Protein AF-A0A0F9QVZ5-F1 (afdb_monomer_lite)

Organism: NCBI:txid412755

Secondary structure (DSSP, 8-state):
--------PPPPPHHHHHHHHHHHHHHHHHHTT----TT-SPPPPEEPHHHHHHHHHT---TTTS-EEEEEE-TT---STT--BGGG---BPPSBTTB-TT-EEE-EEEEESSSEEEEEPPEEEE--SS-EEESEEEEEETTSBEEEEEESSSS-PPEEE-TTSEEEEPPPTT-SEEE-

pLDDT: mean 88.96, std 13.11, range [40.31, 98.69]

Sequence (179 aa):
MKRNDVVIQRPFNESVQLELMAARLDSMLREQGLKPMGGGAAGAWVFTNGGRTSLLDGLFDIDTDTWKMALFLSTSNIGAASTTYAGLTNEHANANGYLTGGNATVLSLSGTTTVTVDGTDEVWTASGGDIVARFAVIYEVAGNVLCYCLLDDTPADVTATNGNTLTVAINVSGVFTLA

Radius of gyration: 20.99 Å; chains: 1; bounding box: 74×42×45 Å

Foldseek 3Di:
DPDPDDDDDDDDDPVVVVVVVLVVVQVVCVVVVHHPPPWFQFAQWAFAPQLVVCVVVVVDPQQPFWKAKFFFAPPWPDDNPFWAPVPIDGTFDCDQQAHPRGGTKGWDWDDDPKIAIAIDKGKGAGAPFKDKGQKMWMDTVVGTTNTMTGRTRVSDIDIDGHGGMDINDADPSHSDMDD

Structure (mmCIF, N/CA/C/O backbone):
data_AF-A0A0F9QVZ5-F1
#
_entry.id   AF-A0A0F9QVZ5-F1
#
loop_
_atom_site.group_PDB
_atom_site.id
_atom_site.type_symbol
_atom_site.label_atom_id
_atom_site.label_alt_id
_atom_site.label_comp_id
_atom_site.label_asym_id
_atom_site.label_entity_id
_atom_site.label_seq_id
_atom_site.pdbx_PDB_ins_code
_atom_site.Cartn_x
_atom_site.Cartn_y
_atom_site.Cartn_z
_atom_site.occupancy
_atom_site.B_iso_or_equiv
_atom_site.auth_seq_id
_atom_site.auth_comp_id
_atom_site.auth_asym_id
_atom_site.auth_atom_id
_atom_site.pdbx_PDB_model_num
ATOM 1 N N . MET A 1 1 ? 55.668 -28.902 26.566 1.00 50.47 1 MET A N 1
ATOM 2 C CA . MET A 1 1 ? 54.471 -28.266 27.158 1.00 50.47 1 MET A CA 1
ATOM 3 C C . MET A 1 1 ? 54.048 -27.154 26.204 1.00 50.47 1 MET A C 1
ATOM 5 O O . MET A 1 1 ? 54.820 -26.219 26.036 1.00 50.47 1 MET A O 1
ATOM 9 N N . LYS A 1 2 ? 52.950 -27.313 25.450 1.00 54.84 2 LYS A N 1
ATOM 10 C 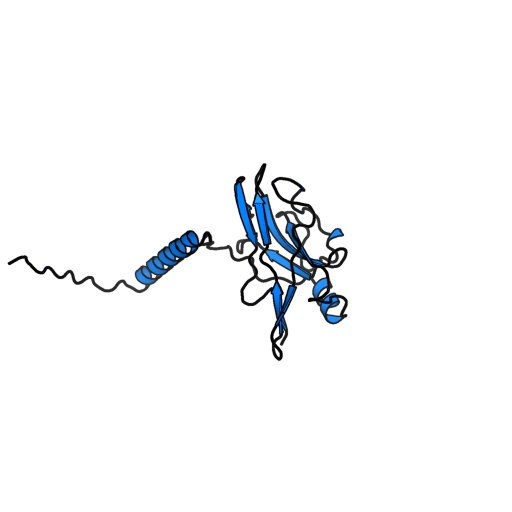CA . LYS A 1 2 ? 52.486 -26.266 24.518 1.00 54.84 2 LYS A CA 1
ATOM 11 C C . LYS A 1 2 ? 52.027 -25.070 25.361 1.00 54.84 2 LYS A C 1
ATOM 13 O O . LYS A 1 2 ? 51.266 -25.270 26.304 1.00 54.84 2 LYS A O 1
ATOM 18 N N . ARG A 1 3 ? 52.574 -23.880 25.091 1.00 61.41 3 ARG A N 1
ATOM 19 C CA . ARG A 1 3 ? 52.225 -22.643 25.801 1.00 61.41 3 ARG A CA 1
ATOM 20 C C . ARG A 1 3 ? 50.724 -22.401 25.653 1.00 61.41 3 ARG A C 1
ATOM 22 O O . ARG A 1 3 ? 50.200 -22.433 24.546 1.00 61.41 3 ARG A O 1
ATOM 29 N N . ASN A 1 4 ? 50.051 -22.248 26.787 1.00 68.62 4 ASN A N 1
ATOM 30 C CA . ASN A 1 4 ? 48.622 -21.984 26.860 1.00 68.62 4 ASN A CA 1
ATOM 31 C C . ASN A 1 4 ? 48.433 -20.467 26.728 1.00 68.62 4 ASN A C 1
ATOM 33 O O . ASN A 1 4 ? 48.226 -19.773 27.722 1.00 68.62 4 ASN A O 1
ATOM 37 N N . ASP A 1 5 ? 48.655 -19.942 25.524 1.00 76.38 5 ASP A N 1
ATOM 38 C CA . ASP A 1 5 ? 48.613 -18.503 25.276 1.00 76.38 5 ASP A CA 1
ATOM 39 C C . ASP A 1 5 ? 47.166 -18.005 25.418 1.00 76.38 5 ASP A C 1
ATOM 41 O O . ASP A 1 5 ? 46.290 -18.345 24.624 1.00 76.38 5 ASP A O 1
ATOM 45 N N . VAL A 1 6 ? 46.909 -17.211 26.461 1.00 73.06 6 VAL A N 1
ATOM 46 C CA . VAL A 1 6 ? 45.624 -16.538 26.688 1.00 73.06 6 VAL A CA 1
ATOM 47 C C . VAL A 1 6 ? 45.746 -15.111 26.172 1.00 73.06 6 VAL A C 1
ATOM 49 O O . VAL A 1 6 ? 46.516 -14.313 26.706 1.00 73.06 6 VAL A O 1
ATOM 52 N N . VAL A 1 7 ? 44.978 -14.774 25.139 1.00 75.25 7 VAL A N 1
ATOM 53 C CA . VAL A 1 7 ? 44.881 -13.399 24.641 1.00 75.25 7 VAL A CA 1
ATOM 54 C C . VAL A 1 7 ? 43.755 -12.696 25.395 1.00 75.25 7 VAL A C 1
ATOM 56 O O . VAL A 1 7 ? 42.581 -12.973 25.167 1.00 75.25 7 VAL A O 1
ATOM 59 N N . ILE A 1 8 ? 44.110 -11.779 26.298 1.00 67.94 8 ILE A N 1
ATOM 60 C CA . ILE A 1 8 ? 43.143 -10.886 26.946 1.00 67.94 8 ILE A CA 1
ATOM 61 C C . ILE A 1 8 ? 42.921 -9.698 26.013 1.00 67.94 8 ILE A C 1
ATOM 63 O O . ILE A 1 8 ? 43.776 -8.819 25.892 1.00 67.94 8 ILE A O 1
ATOM 67 N N . GLN A 1 9 ? 41.781 -9.673 25.330 1.00 69.50 9 GLN A N 1
ATOM 68 C CA . GLN A 1 9 ? 41.362 -8.500 24.573 1.00 69.50 9 GLN A CA 1
ATOM 69 C C . GLN A 1 9 ? 40.624 -7.546 25.511 1.00 69.50 9 GLN A C 1
ATOM 71 O O . GLN A 1 9 ? 39.726 -7.949 26.249 1.00 69.50 9 GLN A O 1
ATOM 76 N N . ARG A 1 10 ? 41.025 -6.271 25.501 1.00 72.25 10 ARG A N 1
ATOM 77 C CA . ARG A 1 10 ? 40.267 -5.201 26.162 1.00 72.25 10 ARG A CA 1
ATOM 78 C C . ARG A 1 10 ? 38.817 -5.220 25.651 1.00 72.25 10 ARG A C 1
ATOM 80 O O . ARG A 1 10 ? 38.642 -5.417 24.445 1.00 72.25 10 ARG A O 1
ATOM 87 N N . PRO A 1 11 ? 37.805 -5.013 26.515 1.00 74.44 11 PRO A N 1
ATOM 88 C CA . PRO A 1 11 ? 36.428 -4.888 26.060 1.00 74.44 11 PRO A CA 1
ATOM 89 C C . PRO A 1 11 ? 36.346 -3.832 24.960 1.00 74.44 11 PRO A C 1
ATOM 91 O O . PRO A 1 11 ? 37.020 -2.799 25.034 1.00 74.44 11 PRO A O 1
ATOM 94 N N . PHE A 1 12 ? 35.548 -4.101 23.930 1.00 77.12 12 PHE A N 1
ATOM 95 C CA . PHE A 1 12 ? 35.194 -3.073 22.962 1.00 77.12 12 PHE A CA 1
ATOM 96 C C . PHE A 1 12 ? 34.586 -1.879 23.706 1.00 77.12 12 PHE A C 1
ATOM 98 O O . PHE A 1 12 ? 33.848 -2.061 24.674 1.00 77.12 12 PHE A O 1
ATOM 105 N N . ASN A 1 13 ? 34.914 -0.663 23.273 1.00 84.12 13 ASN A N 1
ATOM 106 C CA . ASN A 1 13 ? 34.176 0.507 23.735 1.00 84.12 13 ASN A CA 1
ATOM 107 C C . ASN A 1 13 ? 32.737 0.441 23.190 1.00 84.12 13 ASN A C 1
ATOM 109 O O . ASN A 1 13 ? 32.465 -0.260 22.213 1.00 84.12 13 ASN A O 1
ATOM 113 N N . GLU A 1 14 ? 31.818 1.171 23.815 1.00 81.12 14 GLU A N 1
ATOM 114 C CA . GLU A 1 14 ? 30.392 1.130 23.461 1.00 81.12 14 GLU A CA 1
ATOM 115 C C . GLU A 1 14 ? 30.144 1.461 21.981 1.00 81.12 14 GLU A C 1
ATOM 117 O O . GLU A 1 14 ? 29.278 0.859 21.353 1.00 81.12 14 GLU A O 1
ATOM 122 N N . SER A 1 15 ? 30.958 2.341 21.383 1.00 80.19 15 SER A N 1
ATOM 123 C CA . SER A 1 15 ? 30.855 2.674 19.958 1.00 80.19 15 SER A CA 1
ATOM 124 C C . SER A 1 15 ? 31.171 1.480 19.051 1.00 80.19 15 SER A C 1
ATOM 126 O O . SER A 1 15 ? 30.412 1.197 18.130 1.00 80.19 15 SER A O 1
ATOM 128 N N . VAL A 1 16 ? 32.243 0.729 19.330 1.00 82.19 16 VAL A N 1
ATOM 129 C CA . VAL A 1 16 ? 32.603 -0.466 18.547 1.00 82.19 16 VAL A CA 1
ATOM 130 C C . VAL A 1 16 ? 31.628 -1.613 18.814 1.00 82.19 16 VAL A C 1
ATOM 132 O O . VAL A 1 16 ? 31.331 -2.390 17.909 1.00 82.19 16 VAL A O 1
ATOM 135 N N . GLN A 1 17 ? 31.088 -1.717 20.032 1.00 82.94 17 GLN A N 1
ATOM 136 C CA . GLN A 1 17 ? 30.014 -2.670 20.324 1.00 82.94 17 GLN A CA 1
ATOM 137 C C . GLN A 1 17 ? 28.766 -2.368 19.490 1.00 82.94 17 GLN A C 1
ATOM 139 O O . GLN A 1 17 ? 28.192 -3.289 18.913 1.00 82.94 17 GLN A O 1
ATOM 144 N N . LEU A 1 18 ? 28.381 -1.095 19.380 1.00 80.25 18 LEU A N 1
ATOM 145 C CA . LEU A 1 18 ? 27.213 -0.667 18.615 1.00 80.25 18 LEU A CA 1
ATOM 146 C C . LEU A 1 18 ? 27.390 -0.896 17.107 1.00 80.25 18 LEU A C 1
ATOM 148 O O . LEU A 1 18 ? 26.493 -1.435 16.464 1.00 80.25 18 LEU A O 1
ATOM 152 N N . GLU A 1 19 ? 28.557 -0.566 16.552 1.00 83.69 19 GLU A N 1
ATOM 153 C CA . GLU A 1 19 ? 28.886 -0.838 15.144 1.00 83.69 19 GLU A CA 1
ATOM 154 C C . GLU A 1 19 ? 28.873 -2.339 14.830 1.00 83.69 19 GLU A C 1
ATOM 156 O O . GLU A 1 19 ? 28.328 -2.766 13.811 1.00 83.69 19 GLU A O 1
ATOM 161 N N . LEU A 1 20 ? 29.420 -3.163 15.729 1.00 83.31 20 LEU A N 1
ATOM 162 C CA . LEU A 1 20 ? 29.416 -4.615 15.575 1.00 83.31 20 LEU A CA 1
ATOM 163 C C . LEU A 1 20 ? 27.998 -5.196 15.673 1.00 83.31 20 LEU A C 1
ATOM 165 O O . LEU A 1 20 ? 27.663 -6.108 14.918 1.00 83.31 20 LEU A O 1
ATOM 169 N N . MET A 1 21 ? 27.154 -4.669 16.566 1.00 83.06 21 MET A N 1
ATOM 170 C CA . MET A 1 21 ? 25.742 -5.054 16.655 1.00 83.06 21 MET A CA 1
ATOM 171 C C . MET A 1 21 ? 24.966 -4.658 15.395 1.00 83.06 21 MET A C 1
ATOM 173 O O . MET A 1 21 ? 24.200 -5.476 14.890 1.00 83.06 21 MET A O 1
ATOM 177 N N . ALA A 1 22 ? 25.202 -3.466 14.841 1.00 79.00 22 ALA A N 1
ATOM 178 C CA . ALA A 1 22 ? 24.593 -3.032 13.584 1.00 79.00 22 ALA A CA 1
ATOM 179 C C . ALA A 1 22 ? 25.014 -3.925 12.404 1.00 79.00 22 ALA A C 1
ATOM 181 O O . ALA A 1 22 ? 24.165 -4.387 11.644 1.00 79.00 22 ALA A O 1
ATOM 182 N N . ALA A 1 23 ? 26.305 -4.252 12.290 1.00 81.69 23 ALA A N 1
ATOM 183 C CA . ALA A 1 23 ? 26.810 -5.169 11.267 1.00 81.69 23 ALA A CA 1
ATOM 184 C C . ALA A 1 23 ? 26.269 -6.600 11.440 1.00 81.69 23 ALA A C 1
ATOM 186 O O . ALA A 1 23 ? 25.979 -7.292 10.463 1.00 81.69 23 ALA A O 1
ATOM 187 N N . ARG A 1 24 ? 26.100 -7.059 12.687 1.00 83.81 24 ARG A N 1
ATOM 188 C CA . ARG A 1 24 ? 25.505 -8.367 12.976 1.00 83.81 24 ARG A CA 1
ATOM 189 C C . ARG A 1 24 ? 24.027 -8.402 12.603 1.00 83.81 24 ARG A C 1
ATOM 191 O O . ARG A 1 24 ? 23.592 -9.392 12.025 1.00 83.81 24 ARG A O 1
ATOM 198 N N . LEU A 1 25 ? 23.287 -7.339 12.907 1.00 80.06 25 LEU A N 1
ATOM 199 C CA . LEU A 1 25 ? 21.888 -7.189 12.523 1.00 80.06 25 LEU A CA 1
ATOM 200 C C . LEU A 1 25 ? 21.736 -7.173 10.997 1.00 80.06 25 LEU A C 1
ATOM 202 O O . LEU A 1 25 ? 20.872 -7.867 10.475 1.00 80.06 25 LEU A O 1
ATOM 206 N N . ASP A 1 26 ? 22.622 -6.472 10.285 1.00 78.50 26 ASP A N 1
ATOM 207 C CA . ASP A 1 26 ? 22.674 -6.472 8.819 1.00 78.50 26 ASP A CA 1
ATOM 208 C C . ASP A 1 26 ? 22.852 -7.891 8.252 1.00 78.50 26 ASP A C 1
ATOM 210 O O . ASP A 1 26 ? 22.059 -8.332 7.419 1.00 78.50 26 ASP A O 1
ATOM 214 N N . SER A 1 27 ? 23.813 -8.653 8.781 1.00 80.81 27 SER A N 1
ATOM 215 C CA . SER A 1 27 ? 24.024 -10.056 8.397 1.00 80.81 27 SER A CA 1
ATOM 216 C C . SER A 1 27 ? 22.814 -10.939 8.710 1.00 80.81 27 SER A C 1
ATOM 218 O O . SER A 1 27 ? 22.387 -11.714 7.860 1.00 80.81 27 SER A O 1
ATOM 220 N N . MET A 1 28 ? 22.240 -10.816 9.910 1.00 80.31 28 MET A N 1
ATOM 221 C CA . MET A 1 28 ? 21.093 -11.623 10.341 1.00 80.31 28 MET A CA 1
ATOM 222 C C . MET A 1 28 ? 19.849 -11.349 9.499 1.00 80.31 28 MET A C 1
ATOM 224 O O . MET A 1 28 ? 19.132 -12.281 9.147 1.00 80.31 28 MET A O 1
ATOM 228 N N . LEU A 1 29 ? 19.603 -10.087 9.148 1.00 71.56 29 LEU A N 1
ATOM 229 C CA . LEU A 1 29 ? 18.511 -9.721 8.254 1.00 71.56 29 LEU A CA 1
ATOM 230 C C . LEU A 1 29 ? 18.739 -10.353 6.876 1.00 71.56 29 LEU A C 1
ATOM 232 O O . LEU A 1 29 ? 17.862 -11.066 6.389 1.00 71.56 29 LEU A O 1
ATOM 236 N N . ARG A 1 30 ? 19.940 -10.212 6.297 1.00 75.38 30 ARG A N 1
ATOM 237 C CA . ARG A 1 30 ? 20.265 -10.811 4.988 1.00 75.38 30 ARG A CA 1
ATOM 238 C C . ARG A 1 30 ? 20.122 -12.333 4.976 1.00 75.38 30 ARG A C 1
ATOM 240 O O . ARG A 1 30 ? 19.666 -12.880 3.976 1.00 75.38 30 ARG A O 1
ATOM 247 N N . GLU A 1 31 ? 20.478 -13.015 6.065 1.00 83.00 31 GLU A N 1
ATOM 248 C CA . GLU A 1 31 ? 20.300 -14.469 6.225 1.00 83.00 31 GLU A CA 1
ATOM 249 C C . GLU A 1 31 ? 18.825 -14.896 6.173 1.00 83.00 31 GLU A C 1
ATOM 251 O O . GLU A 1 31 ? 18.521 -15.985 5.694 1.00 83.00 31 GLU A O 1
ATOM 256 N N . GLN A 1 32 ? 17.906 -14.039 6.620 1.00 69.69 32 GLN A N 1
ATOM 257 C CA . GLN A 1 32 ? 16.459 -14.266 6.540 1.00 69.69 32 GLN A CA 1
ATOM 258 C C . GLN A 1 32 ? 15.852 -13.792 5.206 1.00 69.69 32 GLN A C 1
ATOM 260 O O . GLN A 1 32 ? 14.634 -13.718 5.075 1.00 69.69 32 GLN A O 1
ATOM 265 N N . GLY A 1 33 ? 16.678 -13.424 4.217 1.00 56.62 33 GLY A N 1
ATOM 266 C CA . GLY A 1 33 ? 16.213 -12.810 2.968 1.00 56.62 33 GLY A CA 1
ATOM 267 C C . GLY A 1 33 ? 15.686 -11.382 3.148 1.00 56.62 33 GLY A C 1
ATOM 268 O O . GLY A 1 33 ? 15.137 -10.804 2.214 1.00 56.62 33 GLY A O 1
ATOM 269 N N . LEU A 1 34 ? 15.870 -10.795 4.331 1.00 53.81 34 LEU A N 1
ATOM 270 C CA . LEU A 1 34 ? 15.461 -9.438 4.655 1.00 53.81 34 LEU A CA 1
ATOM 271 C C . LEU A 1 34 ? 16.628 -8.498 4.354 1.00 53.81 34 LEU A C 1
ATOM 273 O O . LEU A 1 34 ? 17.757 -8.704 4.794 1.00 53.81 34 LEU A O 1
ATOM 277 N N . LYS A 1 35 ? 16.395 -7.426 3.601 1.00 59.12 35 LYS A N 1
ATOM 278 C CA . LYS A 1 35 ? 17.429 -6.404 3.459 1.00 59.12 35 LYS A CA 1
ATOM 279 C C . LYS A 1 35 ? 17.428 -5.550 4.735 1.00 59.12 35 LYS A C 1
ATOM 281 O O . LYS A 1 35 ? 16.377 -5.021 5.085 1.00 59.12 35 LYS A O 1
ATOM 286 N N . PRO A 1 36 ? 18.572 -5.366 5.411 1.00 54.47 36 PRO A N 1
ATOM 287 C CA . PRO A 1 36 ? 18.756 -4.321 6.412 1.00 54.47 36 PRO A CA 1
ATOM 288 C C . PRO A 1 36 ? 18.637 -2.979 5.715 1.00 54.47 36 PRO A C 1
ATOM 290 O O . PRO A 1 36 ? 19.589 -2.424 5.167 1.00 54.47 36 PRO A O 1
ATOM 293 N N . MET A 1 37 ? 17.408 -2.502 5.637 1.00 52.28 37 MET A N 1
ATOM 294 C CA . MET A 1 37 ? 17.140 -1.196 5.099 1.00 52.28 37 MET A CA 1
ATOM 295 C C . MET A 1 37 ? 17.368 -0.227 6.252 1.00 52.28 37 MET A C 1
ATOM 297 O O . MET A 1 37 ? 16.517 -0.068 7.125 1.00 52.28 37 MET A O 1
ATOM 301 N N . GLY A 1 38 ? 18.546 0.401 6.269 1.00 47.88 38 GLY A N 1
ATOM 302 C CA . GLY A 1 38 ? 18.680 1.733 6.847 1.00 47.88 38 GLY A CA 1
ATOM 303 C C . GLY A 1 38 ? 17.785 2.652 6.027 1.00 47.88 38 GLY A C 1
ATOM 304 O O . GLY A 1 38 ? 18.256 3.262 5.075 1.00 47.88 38 GLY A O 1
ATOM 305 N N . GLY A 1 39 ? 16.491 2.597 6.322 1.00 45.44 39 GLY A N 1
ATOM 306 C CA . GLY A 1 39 ? 15.455 3.370 5.664 1.00 45.44 39 GLY A CA 1
ATOM 307 C C . GLY A 1 39 ? 14.237 2.611 5.126 1.00 45.44 39 GLY A C 1
ATOM 308 O O . GLY A 1 39 ? 13.485 3.156 4.332 1.00 45.44 39 GLY A O 1
ATOM 309 N N . GLY A 1 40 ? 14.009 1.349 5.500 1.00 40.31 40 GLY A N 1
ATOM 310 C CA . GLY A 1 40 ? 13.010 0.537 4.797 1.00 40.31 40 GLY A CA 1
ATOM 311 C C . GLY A 1 40 ? 12.324 -0.516 5.653 1.00 40.31 40 GLY A C 1
ATOM 312 O O . GLY A 1 40 ? 12.383 -1.713 5.387 1.00 40.31 40 GLY A O 1
ATOM 313 N N . ALA A 1 41 ? 11.632 -0.057 6.683 1.00 46.56 41 ALA A N 1
ATOM 314 C CA . ALA A 1 41 ? 10.304 -0.605 6.898 1.00 46.56 41 ALA A CA 1
ATOM 315 C C . ALA A 1 41 ? 9.353 0.207 6.014 1.00 46.56 41 ALA A C 1
ATOM 317 O O . ALA A 1 41 ? 9.579 1.406 5.830 1.00 46.56 41 ALA A O 1
ATOM 318 N N . ALA A 1 42 ? 8.282 -0.411 5.508 1.00 54.66 42 ALA A N 1
ATOM 319 C CA . ALA A 1 42 ? 7.140 0.394 5.109 1.00 54.66 42 ALA A CA 1
ATOM 320 C C . ALA A 1 42 ? 6.820 1.332 6.285 1.00 54.66 42 ALA A C 1
ATOM 322 O O . ALA A 1 42 ? 6.747 0.888 7.437 1.00 54.66 42 ALA A 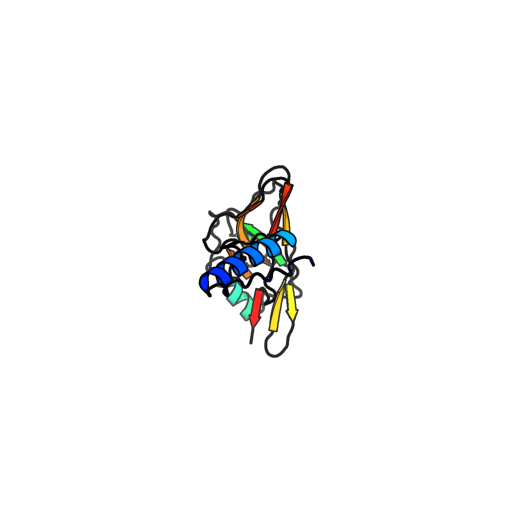O 1
ATOM 323 N N . GLY A 1 43 ? 6.745 2.634 6.016 1.00 63.97 43 GLY A N 1
ATOM 324 C CA . GLY A 1 43 ? 6.431 3.626 7.032 1.00 63.97 43 GLY A CA 1
ATOM 325 C C . GLY A 1 43 ? 5.105 3.289 7.710 1.00 63.97 43 GLY A C 1
ATOM 326 O O . GLY A 1 43 ? 4.308 2.500 7.199 1.00 63.97 43 GLY A O 1
ATOM 327 N N . ALA A 1 44 ? 4.845 3.905 8.862 1.00 81.38 44 ALA A N 1
ATOM 328 C CA . ALA A 1 44 ? 3.558 3.737 9.528 1.00 81.38 44 ALA A CA 1
ATOM 329 C C . ALA A 1 44 ? 2.403 4.001 8.544 1.00 81.38 44 ALA A C 1
ATOM 331 O O . ALA A 1 44 ? 2.451 4.959 7.765 1.00 81.38 44 ALA A O 1
ATOM 332 N N . TRP A 1 45 ? 1.376 3.153 8.579 1.00 92.4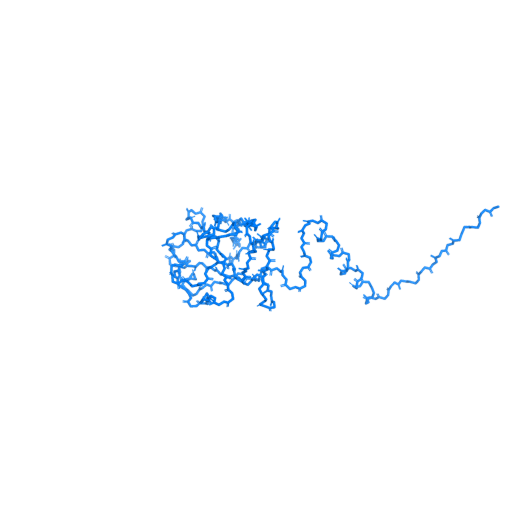4 45 TRP A N 1
ATOM 333 C CA . TRP A 1 45 ? 0.195 3.327 7.744 1.00 92.44 45 TRP A CA 1
ATOM 334 C C . TRP A 1 45 ? -0.503 4.644 8.089 1.00 92.44 45 TRP A C 1
ATOM 336 O O . TRP A 1 45 ? -0.868 4.910 9.235 1.00 92.44 45 TRP A O 1
ATOM 346 N N . VAL A 1 46 ? -0.691 5.485 7.077 1.00 94.19 46 VAL A N 1
ATOM 347 C CA . VAL A 1 46 ? -1.359 6.778 7.181 1.00 94.19 46 VAL A CA 1
ATOM 348 C C . VAL A 1 46 ? -2.761 6.641 6.619 1.00 94.19 46 VAL A C 1
ATOM 350 O O . VAL A 1 46 ? -2.952 6.369 5.435 1.00 94.19 46 VAL A O 1
ATOM 353 N N . PHE A 1 47 ? -3.763 6.868 7.461 1.00 95.94 47 PHE A N 1
ATOM 354 C CA . PHE A 1 47 ? -5.144 6.915 7.001 1.00 95.94 47 PHE A CA 1
ATOM 355 C C . PHE A 1 47 ? -5.405 8.128 6.114 1.00 95.94 47 PHE A C 1
ATOM 357 O O . PHE A 1 47 ? -4.980 9.252 6.416 1.00 95.94 47 PHE A O 1
ATOM 364 N N . THR A 1 48 ? -6.222 7.933 5.084 1.00 98.12 48 THR A N 1
ATOM 365 C CA . THR A 1 48 ? -6.835 9.062 4.383 1.00 98.12 48 THR A CA 1
ATOM 366 C C . THR A 1 48 ? -7.913 9.701 5.267 1.00 98.12 48 THR A C 1
ATOM 368 O O . THR A 1 48 ? -8.423 9.097 6.215 1.00 98.12 48 THR A O 1
ATOM 371 N N . ASN A 1 49 ? -8.272 10.952 4.984 1.00 96.88 49 ASN A N 1
ATOM 372 C CA . ASN A 1 49 ? -9.385 11.628 5.647 1.00 96.88 49 ASN A CA 1
ATOM 373 C C . ASN A 1 49 ? -10.687 10.847 5.416 1.00 96.88 49 ASN A C 1
ATOM 375 O O . ASN A 1 49 ? -11.419 10.591 6.367 1.00 96.88 49 ASN A O 1
ATOM 379 N N . GLY A 1 50 ? -10.931 10.426 4.168 1.00 95.00 50 GLY A N 1
ATOM 380 C CA . GLY A 1 50 ? -12.101 9.629 3.801 1.00 95.00 50 GLY A CA 1
ATOM 381 C C . GLY A 1 50 ? -12.111 8.247 4.453 1.00 95.00 50 GLY A C 1
ATOM 382 O O . GLY A 1 50 ? -13.166 7.790 4.877 1.00 95.00 50 GLY A O 1
ATOM 383 N N . GLY A 1 51 ? -10.947 7.616 4.606 1.00 96.62 51 GLY A N 1
ATOM 384 C CA . GLY A 1 51 ? -10.802 6.328 5.276 1.00 96.62 51 GLY A CA 1
ATOM 385 C C . GLY A 1 51 ? -11.134 6.408 6.765 1.00 96.62 51 GLY A C 1
ATOM 386 O O . GLY A 1 51 ? -11.864 5.562 7.272 1.00 96.62 51 GLY A O 1
ATOM 387 N N . ARG A 1 52 ? -10.702 7.476 7.456 1.00 96.06 52 ARG A N 1
ATOM 388 C CA . ARG A 1 52 ? -11.126 7.733 8.847 1.00 96.06 52 ARG A CA 1
ATOM 389 C C . ARG A 1 52 ? -12.631 7.940 8.960 1.00 96.06 52 ARG A C 1
ATOM 391 O O . ARG A 1 52 ? -13.246 7.377 9.855 1.00 96.06 52 ARG A O 1
ATOM 398 N N . THR A 1 53 ? -13.219 8.735 8.069 1.00 95.69 53 THR A N 1
ATOM 399 C CA . THR A 1 53 ? -14.672 8.946 8.053 1.00 95.69 53 THR A CA 1
ATOM 400 C C . THR A 1 53 ? -15.416 7.638 7.796 1.00 95.69 53 THR A C 1
ATOM 402 O O . THR A 1 53 ? -16.318 7.31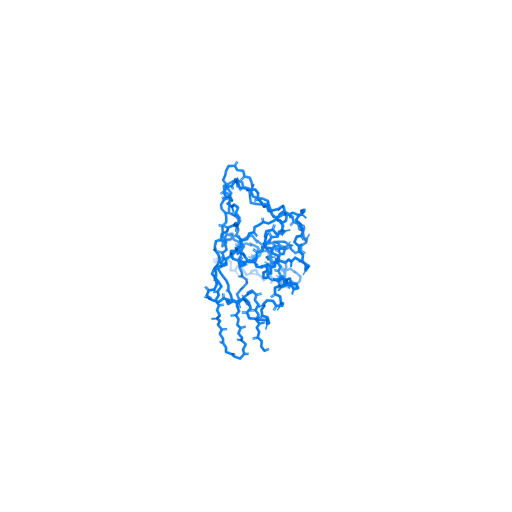2 8.550 1.00 95.69 53 THR A O 1
ATOM 405 N N . SER A 1 54 ? -14.982 6.844 6.816 1.00 96.38 54 SER A N 1
ATOM 406 C CA . SER A 1 54 ? -15.613 5.560 6.472 1.00 96.38 54 SER A CA 1
ATOM 407 C C . SER A 1 54 ? -15.549 4.555 7.627 1.00 96.38 54 SER A C 1
ATOM 409 O O . SER A 1 54 ? -16.524 3.852 7.872 1.00 96.38 54 SER A O 1
ATOM 411 N N . LEU A 1 55 ? -14.444 4.539 8.383 1.00 94.44 55 LEU A N 1
ATOM 412 C CA . LEU A 1 55 ? -14.313 3.728 9.595 1.00 94.44 55 LEU A CA 1
ATOM 413 C C . LEU A 1 55 ? -15.325 4.144 10.678 1.00 94.44 55 LEU A C 1
ATOM 415 O O . LEU A 1 55 ? -15.922 3.291 11.326 1.00 94.44 55 LEU A O 1
ATOM 419 N N . LEU A 1 56 ? -15.522 5.451 10.880 1.00 95.31 56 LEU A N 1
ATOM 420 C CA . LEU A 1 56 ? -16.420 5.981 11.915 1.00 95.31 56 LEU A CA 1
ATOM 421 C C . LEU A 1 56 ? -17.901 5.922 11.524 1.00 95.31 56 LEU A C 1
ATOM 423 O O . LEU A 1 56 ? -18.751 5.743 12.392 1.00 95.31 56 LEU A O 1
ATOM 427 N N . ASP A 1 57 ? -18.200 6.050 10.234 1.00 96.19 57 ASP A N 1
ATOM 428 C CA . ASP A 1 57 ? -19.556 5.945 9.693 1.00 96.19 57 ASP A CA 1
ATOM 429 C C . ASP A 1 57 ? -20.006 4.479 9.534 1.00 96.19 57 ASP A C 1
ATOM 431 O O . ASP A 1 57 ? -21.167 4.226 9.215 1.00 96.19 57 ASP A O 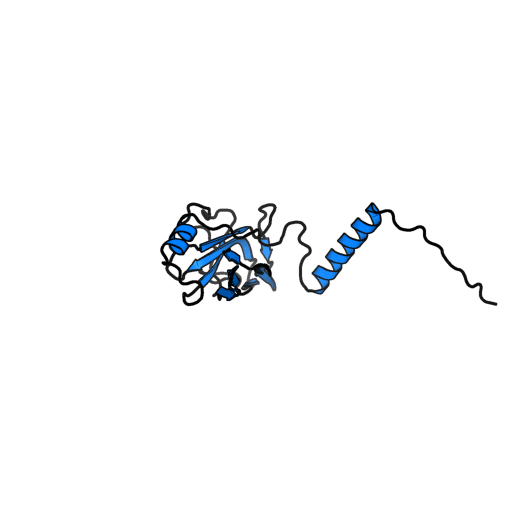1
ATOM 435 N N . GLY A 1 58 ? -19.104 3.513 9.759 1.00 93.38 58 GLY A N 1
ATOM 436 C CA . GLY A 1 58 ? -19.376 2.081 9.602 1.00 93.38 58 GLY A CA 1
ATOM 437 C C . GLY A 1 58 ? -19.533 1.648 8.143 1.00 93.38 58 GLY A C 1
ATOM 438 O O . GLY A 1 58 ? -20.217 0.669 7.867 1.00 93.38 58 GLY A O 1
ATOM 439 N N . LEU A 1 59 ? -18.945 2.401 7.208 1.00 95.25 59 LEU A N 1
ATOM 440 C CA . LEU A 1 59 ? -18.911 2.040 5.789 1.00 95.25 59 LEU A CA 1
ATOM 441 C C . LEU A 1 59 ? -17.862 0.970 5.492 1.00 95.25 59 LEU A C 1
ATOM 443 O O . LEU A 1 59 ? -17.996 0.280 4.495 1.00 95.25 59 LEU A O 1
ATOM 447 N N . PHE A 1 60 ? -16.834 0.872 6.336 1.00 96.06 60 PHE A N 1
ATOM 448 C CA . PHE A 1 60 ? -15.869 -0.215 6.295 1.00 96.06 60 PHE A CA 1
ATOM 449 C C . PHE A 1 60 ? -16.237 -1.285 7.314 1.00 96.06 60 PHE A C 1
ATOM 451 O O . PHE A 1 60 ? -16.282 -1.007 8.517 1.00 96.06 60 PHE A O 1
ATOM 458 N N . ASP A 1 61 ? -16.405 -2.506 6.834 1.00 95.44 61 ASP A N 1
ATOM 459 C CA . ASP A 1 61 ? -16.413 -3.721 7.629 1.00 95.44 61 ASP A CA 1
ATOM 460 C C . ASP A 1 61 ? -15.057 -4.431 7.473 1.00 95.44 61 ASP A C 1
ATOM 462 O O . ASP A 1 61 ? -14.772 -5.127 6.499 1.00 95.44 61 ASP A O 1
ATOM 466 N N . ILE A 1 62 ? -14.161 -4.186 8.431 1.00 94.94 62 ILE A N 1
ATOM 467 C CA . ILE A 1 62 ? -12.731 -4.491 8.298 1.00 94.94 62 ILE A CA 1
ATOM 468 C C . ILE A 1 62 ? -12.450 -5.977 8.050 1.00 94.94 62 ILE A C 1
ATOM 470 O O . ILE A 1 62 ? -11.548 -6.281 7.274 1.00 94.94 62 ILE A O 1
ATOM 474 N N . ASP A 1 63 ? -13.177 -6.899 8.678 1.00 92.88 63 ASP A N 1
ATOM 475 C CA . ASP A 1 63 ? -12.910 -8.340 8.587 1.00 92.88 63 ASP A CA 1
ATOM 476 C C . ASP A 1 63 ? -13.878 -9.109 7.677 1.00 92.88 63 ASP A C 1
ATOM 478 O O . ASP A 1 63 ? -13.677 -10.311 7.469 1.00 92.88 63 ASP A O 1
ATOM 482 N N . THR A 1 64 ? -14.883 -8.448 7.091 1.00 94.06 64 THR A N 1
ATOM 483 C CA . THR A 1 64 ? -15.788 -9.089 6.120 1.00 94.06 64 THR A CA 1
ATOM 484 C C . THR A 1 64 ? -15.763 -8.472 4.723 1.00 94.06 64 THR A C 1
ATOM 486 O O . THR A 1 64 ? -16.046 -9.186 3.752 1.00 94.06 64 THR A O 1
ATOM 489 N N . ASP A 1 65 ? -15.356 -7.207 4.582 1.00 97.12 65 ASP A N 1
ATOM 490 C CA . ASP A 1 65 ? -15.164 -6.591 3.273 1.00 97.12 65 ASP A CA 1
ATOM 491 C C . ASP A 1 65 ? -13.977 -7.211 2.524 1.00 97.12 65 ASP A C 1
ATOM 493 O O . ASP A 1 65 ? -13.096 -7.882 3.070 1.00 97.12 65 ASP A O 1
ATOM 497 N N . THR A 1 66 ? -13.947 -6.984 1.211 1.00 98.00 66 THR A N 1
ATOM 498 C CA . THR A 1 66 ? -12.844 -7.442 0.363 1.00 98.00 66 THR A CA 1
ATOM 499 C C . THR A 1 66 ? -11.806 -6.341 0.208 1.00 98.00 66 THR A C 1
ATOM 501 O O . THR A 1 66 ? -12.097 -5.282 -0.348 1.00 98.00 66 THR A O 1
ATOM 504 N N . TRP A 1 67 ? -10.569 -6.629 0.604 1.00 98.50 67 TRP A N 1
ATOM 505 C CA . TRP A 1 67 ? -9.470 -5.668 0.586 1.00 98.50 67 TRP A CA 1
ATOM 506 C C . TRP A 1 67 ? -8.394 -6.039 -0.433 1.00 98.50 67 TRP A C 1
ATOM 508 O O . TRP A 1 67 ? -8.149 -7.211 -0.741 1.00 98.50 67 TRP A O 1
ATOM 518 N N . LYS A 1 68 ? -7.715 -5.022 -0.963 1.00 98.69 68 LYS A N 1
ATOM 519 C CA . LYS A 1 68 ? -6.535 -5.191 -1.815 1.00 98.69 68 LYS A CA 1
ATOM 520 C C . LYS A 1 68 ? -5.425 -4.228 -1.421 1.00 98.69 68 LYS A C 1
ATOM 522 O O . LYS A 1 68 ? -5.689 -3.129 -0.933 1.00 98.69 68 LYS A O 1
ATOM 527 N N . MET A 1 69 ? -4.187 -4.635 -1.692 1.00 98.56 69 MET A N 1
ATOM 528 C CA . MET A 1 69 ? -3.004 -3.787 -1.581 1.00 98.56 69 MET A CA 1
ATOM 529 C C . MET A 1 69 ? -2.427 -3.512 -2.971 1.00 98.56 69 MET A C 1
ATOM 531 O O . MET A 1 69 ? -2.125 -4.447 -3.712 1.00 98.56 69 MET A O 1
ATOM 535 N N . ALA A 1 70 ? -2.256 -2.239 -3.328 1.00 98.69 70 ALA A N 1
ATOM 536 C CA . ALA A 1 70 ? -1.713 -1.807 -4.617 1.00 98.69 70 ALA A CA 1
ATOM 537 C C . ALA A 1 70 ? -0.443 -0.957 -4.464 1.00 98.69 70 ALA A C 1
ATOM 539 O O . ALA A 1 70 ? -0.241 -0.304 -3.440 1.00 98.69 70 ALA A O 1
ATOM 540 N N . LEU A 1 71 ? 0.404 -0.967 -5.500 1.00 98.62 71 LEU A N 1
ATOM 541 C CA . LEU A 1 71 ? 1.694 -0.283 -5.529 1.00 98.62 71 LEU A CA 1
ATOM 542 C C . LEU A 1 71 ? 1.616 0.950 -6.424 1.00 98.62 71 LEU A C 1
ATOM 544 O O . LEU A 1 71 ? 1.157 0.876 -7.563 1.00 98.62 71 LEU A O 1
ATOM 548 N N . PHE A 1 72 ? 2.115 2.076 -5.931 1.00 98.69 72 PHE A N 1
ATOM 549 C CA . PHE A 1 72 ? 2.058 3.355 -6.631 1.00 98.69 72 PHE A CA 1
ATOM 550 C C . PHE A 1 72 ? 3.440 3.979 -6.782 1.00 98.69 72 PHE A C 1
ATOM 552 O O . PHE A 1 72 ? 4.294 3.885 -5.897 1.00 98.69 72 PHE A O 1
ATOM 559 N N . LEU A 1 73 ? 3.647 4.641 -7.918 1.00 98.38 73 LEU A N 1
ATOM 560 C CA . LEU A 1 73 ? 4.877 5.352 -8.251 1.00 98.38 73 LEU A CA 1
ATOM 561 C C . LEU A 1 73 ? 5.019 6.638 -7.426 1.00 98.38 73 LEU A C 1
ATOM 563 O O . LEU A 1 73 ? 4.057 7.153 -6.856 1.00 98.38 73 LEU A O 1
ATOM 567 N N . SER A 1 74 ? 6.221 7.213 -7.432 1.00 97.44 74 SER A N 1
ATOM 568 C CA . SER A 1 74 ? 6.538 8.492 -6.781 1.00 97.44 74 SER A CA 1
ATOM 569 C C . SER A 1 74 ? 5.696 9.678 -7.237 1.00 97.44 74 SER A C 1
ATOM 571 O O . SER A 1 74 ? 5.548 10.648 -6.499 1.00 97.44 74 SER A O 1
ATOM 573 N N . THR A 1 75 ? 5.142 9.602 -8.443 1.00 97.44 75 THR A N 1
ATOM 574 C CA . THR A 1 75 ? 4.293 10.633 -9.044 1.00 97.44 75 THR A CA 1
ATOM 575 C C . THR A 1 75 ? 2.806 10.441 -8.743 1.00 97.44 75 THR A C 1
ATOM 577 O O . THR A 1 75 ? 1.983 11.183 -9.279 1.00 97.44 75 THR A O 1
ATOM 580 N N . SER A 1 76 ? 2.423 9.449 -7.933 1.00 98.44 76 SER A N 1
ATOM 581 C CA . SER A 1 76 ? 1.028 9.243 -7.531 1.00 98.44 76 SER A CA 1
ATOM 582 C C . SER A 1 76 ? 0.457 10.442 -6.771 1.00 98.44 76 SER A C 1
ATOM 584 O O . SER A 1 76 ? 1.166 11.162 -6.073 1.00 98.44 76 SER A O 1
ATOM 586 N N . ASN A 1 77 ? -0.853 10.642 -6.909 1.00 98.12 77 ASN A N 1
ATOM 587 C CA . ASN A 1 77 ? -1.622 11.640 -6.170 1.00 98.12 77 ASN A CA 1
ATOM 588 C C . ASN A 1 77 ? -2.095 11.124 -4.796 1.00 98.12 77 ASN A C 1
ATOM 590 O O . ASN A 1 77 ? -2.872 11.817 -4.135 1.00 98.12 77 ASN A O 1
ATOM 594 N N . ILE A 1 78 ? -1.681 9.919 -4.383 1.00 98.31 78 ILE A N 1
ATOM 595 C CA . ILE A 1 78 ? -2.029 9.357 -3.077 1.00 98.31 78 ILE A CA 1
ATOM 596 C C . ILE A 1 78 ? -1.591 10.295 -1.948 1.00 98.31 78 ILE A C 1
ATOM 598 O O . ILE A 1 78 ? -0.453 10.758 -1.882 1.00 98.31 78 ILE A O 1
ATOM 602 N N . GLY A 1 79 ? -2.517 10.576 -1.039 1.00 96.56 79 GLY A N 1
ATOM 603 C CA . GLY A 1 79 ? -2.262 11.400 0.129 1.00 96.56 79 GLY A CA 1
ATOM 604 C C . GLY A 1 79 ? -3.462 11.457 1.063 1.00 96.56 79 GLY A C 1
ATOM 605 O O . GLY A 1 79 ? -4.493 10.828 0.834 1.00 96.56 79 GLY A O 1
ATOM 606 N N . ALA A 1 80 ? -3.360 12.270 2.114 1.00 95.94 80 ALA A N 1
ATOM 607 C CA . ALA A 1 80 ? -4.409 12.382 3.128 1.00 95.94 80 ALA A CA 1
ATOM 608 C C . ALA A 1 80 ? -5.793 12.769 2.562 1.00 95.94 80 ALA A C 1
ATOM 610 O O . ALA A 1 80 ? -6.808 12.396 3.138 1.00 95.94 80 ALA A O 1
ATOM 611 N N . ALA A 1 81 ? -5.856 13.501 1.445 1.00 97.06 81 ALA A N 1
ATOM 612 C CA . ALA A 1 81 ? -7.115 13.923 0.823 1.00 97.06 81 ALA A CA 1
ATOM 613 C C . ALA A 1 81 ? -7.713 12.900 -0.164 1.00 97.06 81 ALA A C 1
ATOM 615 O O . ALA A 1 81 ? -8.798 13.144 -0.690 1.00 97.06 81 ALA A O 1
ATOM 616 N N . SER A 1 82 ? -7.029 11.786 -0.441 1.00 98.00 82 SER A N 1
ATOM 617 C CA . SER A 1 82 ? -7.535 10.746 -1.338 1.00 98.00 82 SER A CA 1
ATOM 618 C C . SER A 1 82 ? -8.828 10.126 -0.802 1.00 98.00 82 SER A C 1
ATOM 620 O O . SER A 1 82 ? -9.018 10.007 0.409 1.00 98.00 82 SER A O 1
ATOM 622 N N . THR A 1 83 ? -9.720 9.742 -1.714 1.00 97.25 83 THR A N 1
ATOM 623 C CA . THR A 1 83 ? -11.048 9.203 -1.389 1.00 97.25 83 THR A CA 1
ATOM 624 C C . THR A 1 83 ? -11.200 7.778 -1.906 1.00 97.25 83 THR A C 1
ATOM 626 O O . THR A 1 83 ? -11.085 6.840 -1.127 1.00 97.25 83 THR A O 1
ATOM 629 N N . THR A 1 84 ? -11.398 7.602 -3.212 1.00 97.94 84 THR A N 1
ATOM 630 C CA . THR A 1 84 ? -11.595 6.299 -3.858 1.00 97.94 84 THR A CA 1
ATOM 631 C C . THR A 1 84 ? -10.316 5.807 -4.518 1.00 97.94 84 THR A C 1
ATOM 633 O O . THR A 1 84 ? -9.515 6.604 -5.014 1.00 97.94 84 THR A O 1
ATOM 636 N N . TYR A 1 85 ? -10.142 4.485 -4.591 1.00 98.25 85 TYR A N 1
ATOM 637 C CA . TYR A 1 85 ? -9.025 3.887 -5.330 1.00 98.25 85 TYR A CA 1
ATOM 638 C C . TYR A 1 85 ? -9.054 4.282 -6.817 1.00 98.25 85 TYR A C 1
ATOM 640 O O . TYR A 1 85 ? -8.025 4.630 -7.387 1.00 98.25 85 TYR A O 1
ATOM 648 N N . ALA A 1 86 ? -10.246 4.351 -7.420 1.00 97.56 86 ALA A N 1
ATOM 649 C CA . ALA A 1 86 ? -10.420 4.781 -8.810 1.00 97.56 86 ALA A CA 1
ATOM 650 C C . ALA A 1 86 ? -9.979 6.236 -9.079 1.00 97.56 86 ALA A C 1
ATOM 652 O O . ALA A 1 86 ? -9.730 6.596 -10.227 1.00 97.56 86 ALA A O 1
ATOM 653 N N . GLY A 1 87 ? -9.904 7.080 -8.042 1.00 97.88 87 GLY A N 1
ATOM 654 C CA . GLY A 1 87 ? -9.399 8.451 -8.139 1.00 97.88 87 GLY A CA 1
ATOM 655 C C . GLY A 1 87 ? -7.875 8.564 -8.038 1.00 97.88 87 GLY A C 1
ATOM 656 O O . GLY A 1 87 ? -7.334 9.663 -8.205 1.00 97.88 87 GLY A O 1
ATOM 657 N N . LEU A 1 88 ? -7.174 7.466 -7.744 1.00 98.38 88 LEU A N 1
ATOM 658 C CA . LEU A 1 88 ? -5.721 7.458 -7.660 1.00 98.38 88 LEU A CA 1
ATOM 659 C C . LEU A 1 88 ? -5.081 7.392 -9.050 1.00 98.38 88 LEU A C 1
ATOM 661 O O . LEU A 1 88 ? -5.616 6.813 -9.991 1.00 98.38 88 LEU A O 1
ATOM 665 N N . THR A 1 89 ? -3.902 7.988 -9.176 1.00 98.44 89 THR A N 1
ATOM 666 C CA . THR A 1 89 ? -3.119 8.022 -10.417 1.00 98.44 89 THR A CA 1
ATOM 667 C C . THR A 1 89 ? -1.772 7.346 -10.226 1.00 98.44 89 THR A C 1
ATOM 669 O O . THR A 1 89 ? -1.244 7.334 -9.119 1.00 98.44 89 THR A O 1
ATOM 672 N N . ASN A 1 90 ? -1.151 6.906 -11.322 1.00 98.44 90 ASN A N 1
ATOM 673 C CA . ASN A 1 90 ? 0.225 6.392 -11.329 1.00 98.44 90 ASN A CA 1
ATOM 674 C C . ASN A 1 90 ? 0.420 5.167 -10.424 1.00 98.44 90 ASN A C 1
ATOM 676 O O . ASN A 1 90 ? 1.427 5.039 -9.725 1.00 98.44 90 ASN A O 1
ATOM 680 N N . GLU A 1 91 ? -0.553 4.261 -10.446 1.00 98.62 91 GLU A N 1
ATOM 681 C CA . GLU A 1 91 ? -0.319 2.879 -10.041 1.00 98.62 91 GLU A CA 1
ATOM 682 C C . GLU A 1 91 ? 0.762 2.254 -10.932 1.00 98.62 91 GLU A C 1
ATOM 684 O O . GLU A 1 91 ? 0.916 2.640 -12.099 1.00 98.62 91 GLU A O 1
ATOM 689 N N . HIS A 1 92 ? 1.512 1.290 -10.398 1.00 98.31 92 HIS A N 1
ATOM 690 C CA . HIS A 1 92 ? 2.403 0.486 -11.221 1.00 98.31 92 HIS A CA 1
ATOM 691 C C . HIS A 1 92 ? 1.611 -0.172 -12.367 1.00 98.31 92 HIS A C 1
ATOM 693 O O . HIS A 1 92 ? 0.492 -0.656 -12.192 1.00 98.31 92 HIS A O 1
ATOM 699 N N . ALA A 1 93 ? 2.165 -0.141 -13.578 1.00 97.50 93 ALA A N 1
ATOM 700 C CA . ALA A 1 93 ? 1.459 -0.631 -14.757 1.00 97.50 93 ALA A CA 1
ATOM 701 C C . ALA A 1 93 ? 1.256 -2.154 -14.698 1.00 97.50 93 ALA A C 1
ATOM 703 O O . ALA A 1 93 ? 2.050 -2.867 -14.090 1.00 97.50 93 ALA A O 1
ATOM 704 N N . ASN A 1 94 ? 0.226 -2.662 -15.383 1.00 97.81 94 ASN A N 1
ATOM 705 C CA . ASN A 1 94 ? 0.014 -4.103 -15.560 1.00 97.81 94 ASN A CA 1
ATOM 706 C C . ASN A 1 94 ? 1.113 -4.702 -16.453 1.00 97.81 94 ASN A C 1
ATOM 708 O O . ASN A 1 94 ? 0.980 -4.763 -17.677 1.00 97.81 94 ASN A O 1
ATOM 712 N N . ALA A 1 95 ? 2.237 -5.039 -15.834 1.00 97.12 95 ALA A N 1
ATOM 713 C CA . ALA A 1 95 ? 3.455 -5.522 -16.456 1.00 97.12 95 ALA A CA 1
ATOM 714 C C . ALA A 1 95 ? 4.396 -6.056 -15.370 1.00 97.12 95 ALA A C 1
ATOM 716 O O . ALA A 1 95 ? 4.151 -5.899 -14.178 1.00 97.12 95 ALA A O 1
ATOM 717 N N . ASN A 1 96 ? 5.509 -6.656 -15.785 1.00 97.31 96 ASN A N 1
ATOM 718 C CA . ASN A 1 96 ? 6.637 -6.962 -14.905 1.00 97.31 96 ASN A CA 1
ATOM 719 C C . ASN A 1 96 ? 6.289 -7.862 -13.701 1.00 97.31 96 ASN A C 1
ATOM 721 O O . ASN A 1 96 ? 6.976 -7.815 -12.688 1.00 97.31 96 ASN A O 1
ATOM 725 N N . GLY A 1 97 ? 5.234 -8.682 -13.792 1.00 96.19 97 GLY A N 1
ATOM 726 C CA . GLY A 1 97 ? 4.741 -9.513 -12.684 1.00 96.19 97 GLY A CA 1
ATOM 727 C C . GLY A 1 97 ? 3.758 -8.816 -11.731 1.00 96.19 97 GLY A C 1
ATOM 728 O O . GLY A 1 97 ? 3.339 -9.413 -10.742 1.00 96.19 97 GLY A O 1
ATOM 729 N N . TYR A 1 98 ? 3.352 -7.584 -12.040 1.00 98.44 98 TYR A N 1
ATOM 730 C CA . TYR A 1 98 ? 2.311 -6.837 -11.342 1.00 98.44 98 TYR A CA 1
ATOM 731 C C . TYR A 1 98 ? 0.988 -6.855 -12.122 1.00 98.44 98 TYR A C 1
ATOM 733 O O . TYR A 1 98 ? 0.968 -6.686 -13.342 1.00 98.44 98 TYR A O 1
ATOM 741 N N . LEU A 1 99 ? -0.129 -7.014 -11.409 1.00 98.12 99 LEU A N 1
ATOM 742 C CA . LEU A 1 99 ? -1.481 -6.889 -11.956 1.00 98.12 99 LEU A CA 1
ATOM 743 C C . LEU A 1 99 ? -2.140 -5.625 -11.411 1.00 98.12 99 LEU A C 1
ATOM 745 O O . LEU A 1 99 ? -2.067 -5.368 -10.211 1.00 98.12 99 LEU A O 1
ATOM 749 N N . THR A 1 100 ? -2.837 -4.880 -12.275 1.00 97.94 100 THR A N 1
ATOM 750 C CA . THR A 1 100 ? -3.604 -3.702 -11.842 1.00 97.94 100 THR A CA 1
ATOM 751 C C . THR A 1 100 ? -4.595 -4.062 -10.734 1.00 97.94 100 THR A C 1
ATOM 753 O O . THR A 1 100 ? -5.273 -5.093 -10.773 1.00 97.94 100 THR A O 1
ATOM 756 N N . GLY A 1 101 ? -4.671 -3.199 -9.733 1.00 97.94 101 GLY A N 1
ATOM 757 C CA . GLY A 1 101 ? -5.356 -3.402 -8.470 1.00 97.94 101 GLY A CA 1
ATOM 758 C C . GLY A 1 101 ? -4.509 -4.109 -7.418 1.00 97.94 101 GLY A C 1
ATOM 759 O O . GLY A 1 101 ? -4.987 -4.247 -6.296 1.00 97.94 101 GLY A O 1
ATOM 760 N N . GLY A 1 102 ? -3.307 -4.578 -7.751 1.00 98.38 102 GLY A N 1
ATOM 761 C CA . GLY A 1 102 ? -2.425 -5.318 -6.854 1.00 98.38 102 GLY A CA 1
ATOM 762 C C . GLY A 1 102 ? -3.016 -6.635 -6.340 1.00 98.38 102 GLY A C 1
ATOM 763 O O . GLY A 1 102 ? -3.881 -7.242 -6.987 1.00 98.38 102 GLY A O 1
ATOM 764 N N . ASN A 1 103 ? -2.536 -7.078 -5.180 1.00 98.44 103 ASN A N 1
ATOM 765 C CA . ASN A 1 103 ? -2.902 -8.361 -4.581 1.00 98.44 103 ASN A CA 1
ATOM 766 C C . ASN A 1 103 ? -4.112 -8.222 -3.651 1.00 98.44 103 ASN A C 1
ATOM 768 O O . ASN A 1 103 ? -4.402 -7.135 -3.152 1.00 98.44 103 ASN A O 1
ATOM 772 N N . ALA A 1 104 ? -4.831 -9.323 -3.435 1.00 98.06 104 ALA A N 1
ATOM 773 C CA . ALA A 1 104 ? -5.825 -9.399 -2.370 1.00 98.06 104 ALA A CA 1
ATOM 774 C C . ALA A 1 104 ? -5.113 -9.445 -1.020 1.00 98.06 104 ALA A C 1
ATOM 776 O O . ALA A 1 104 ? -4.204 -10.249 -0.869 1.00 98.06 104 ALA A O 1
ATOM 777 N N . THR A 1 105 ? -5.549 -8.615 -0.074 1.00 96.69 105 THR A N 1
ATOM 778 C CA . THR A 1 105 ? -5.039 -8.622 1.300 1.00 96.69 105 THR A CA 1
ATOM 779 C C . THR A 1 105 ? -6.181 -8.978 2.241 1.00 96.69 105 THR A C 1
ATOM 781 O O . THR A 1 105 ? -7.312 -8.542 2.028 1.00 96.69 105 THR A O 1
ATOM 784 N N . VAL A 1 106 ? -5.927 -9.814 3.242 1.00 96.31 106 VAL A N 1
ATOM 785 C CA . VAL A 1 106 ?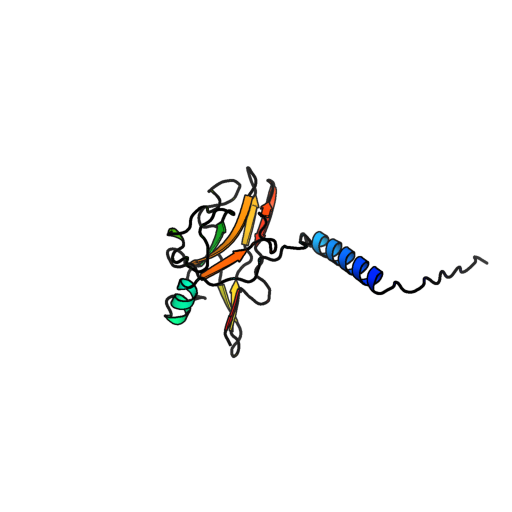 -6.942 -10.183 4.238 1.00 96.31 106 VAL A CA 1
ATOM 786 C C . VAL A 1 106 ? -6.666 -9.394 5.499 1.00 96.31 106 VAL A C 1
ATOM 788 O O . VAL A 1 106 ? -5.629 -9.606 6.119 1.00 96.31 106 VAL A O 1
ATOM 791 N N . LEU A 1 107 ? -7.590 -8.511 5.877 1.00 96.88 107 LEU A N 1
ATOM 792 C CA . LEU A 1 107 ? -7.535 -7.822 7.160 1.00 96.88 107 LEU A CA 1
ATOM 793 C C . LEU A 1 107 ? -8.226 -8.656 8.241 1.00 96.88 107 LEU A C 1
ATOM 795 O O . LEU A 1 107 ? -9.192 -9.371 7.978 1.00 96.88 107 LEU A O 1
ATOM 799 N N . SER A 1 108 ? -7.710 -8.588 9.464 1.00 95.69 108 SER A N 1
ATOM 800 C CA . SER A 1 108 ? -8.237 -9.334 10.605 1.00 95.69 108 SER A CA 1
ATOM 801 C C . SER A 1 108 ? -8.203 -8.510 11.883 1.00 95.69 108 SER A C 1
ATOM 803 O O . SER A 1 108 ? -7.338 -7.653 12.067 1.00 95.69 108 SER A O 1
ATOM 805 N N . LEU A 1 109 ? -9.156 -8.789 12.770 1.00 96.06 109 LEU A N 1
ATOM 806 C CA . LEU A 1 109 ? -9.282 -8.147 14.071 1.00 96.06 109 LEU A CA 1
ATOM 807 C C . LEU A 1 109 ? -8.794 -9.088 15.173 1.00 96.06 109 LEU A C 1
ATOM 809 O O . LEU A 1 109 ? -9.123 -10.275 15.202 1.00 96.06 109 LEU A O 1
ATOM 813 N N . SER A 1 110 ? -8.042 -8.549 16.126 1.00 95.56 110 SER A N 1
ATOM 814 C CA . SER A 1 110 ? -7.642 -9.266 17.337 1.00 95.56 110 SER A CA 1
ATOM 815 C C . SER A 1 110 ? -7.643 -8.344 18.555 1.00 95.56 110 SER A C 1
ATOM 817 O O . SER A 1 110 ? -7.600 -7.126 18.418 1.00 95.56 110 SER A O 1
ATOM 819 N N . GLY A 1 111 ? -7.693 -8.914 19.760 1.00 94.50 111 GLY A N 1
ATOM 820 C CA . GLY A 1 111 ? -7.769 -8.139 21.003 1.00 94.50 111 GLY A CA 1
ATOM 821 C C . GLY A 1 111 ? -9.201 -7.781 21.419 1.00 94.50 111 GLY A C 1
ATOM 822 O O . GLY A 1 111 ? -10.173 -8.223 20.813 1.00 94.50 111 GLY A O 1
ATOM 823 N N . THR A 1 112 ? -9.330 -7.045 22.526 1.00 91.25 112 THR A N 1
ATOM 824 C CA . THR A 1 112 ? -10.633 -6.687 23.121 1.00 91.25 112 THR A CA 1
ATOM 825 C C . THR A 1 112 ? -10.669 -5.233 23.585 1.00 91.25 112 THR A C 1
ATOM 827 O O . THR A 1 112 ? -11.413 -4.440 23.026 1.00 91.25 112 THR A O 1
ATOM 830 N N . THR A 1 113 ? -9.859 -4.869 24.586 1.00 94.00 113 THR A N 1
ATOM 831 C CA . THR A 1 113 ? -9.744 -3.480 25.075 1.00 94.00 113 THR A CA 1
ATOM 832 C C . THR A 1 113 ? -8.988 -2.604 24.087 1.00 94.00 113 THR A C 1
ATOM 834 O O . THR A 1 113 ? -9.355 -1.463 23.857 1.00 94.00 113 THR A O 1
ATOM 837 N N . THR A 1 114 ? -7.933 -3.159 23.502 1.00 93.88 114 THR A N 1
ATOM 838 C CA . THR A 1 114 ? -7.258 -2.593 22.342 1.00 93.88 114 THR A CA 1
ATOM 839 C C . THR A 1 114 ? -7.443 -3.597 21.227 1.00 93.88 114 THR A C 1
ATOM 841 O O . THR A 1 114 ? -7.000 -4.741 21.352 1.00 93.88 114 THR A O 1
ATOM 844 N N . VAL A 1 115 ? -8.157 -3.187 20.189 1.00 95.00 115 VAL A N 1
ATOM 845 C CA . VAL A 1 115 ? -8.368 -3.984 18.988 1.00 95.00 115 VAL A CA 1
ATOM 846 C C . VAL A 1 115 ? -7.251 -3.653 18.012 1.00 95.00 115 VAL A C 1
ATOM 848 O O . VAL A 1 115 ? -7.044 -2.489 17.672 1.00 95.00 115 VAL A O 1
ATOM 851 N N . THR A 1 116 ? -6.529 -4.672 17.570 1.00 94.56 116 THR A N 1
ATOM 852 C CA . THR A 1 116 ? -5.509 -4.570 16.529 1.00 94.56 116 THR A CA 1
ATOM 853 C C . THR A 1 116 ? -6.104 -5.022 15.212 1.00 94.56 116 THR A C 1
ATOM 855 O O . THR A 1 116 ? -6.679 -6.110 15.136 1.00 94.56 116 THR A O 1
ATOM 858 N N . VAL A 1 117 ? -5.926 -4.198 14.184 1.00 95.81 117 VAL A N 1
ATOM 859 C CA . VAL A 1 117 ? -6.184 -4.573 12.798 1.00 95.81 117 VAL A CA 1
ATOM 860 C C . VAL A 1 117 ? -4.865 -4.957 12.163 1.00 95.81 117 VAL A C 1
ATOM 862 O O . VAL A 1 117 ? -3.969 -4.120 12.063 1.00 95.81 117 VAL A O 1
ATOM 865 N N . ASP A 1 118 ? -4.755 -6.205 11.735 1.00 94.00 118 ASP A N 1
ATOM 866 C CA . ASP A 1 118 ? -3.590 -6.736 11.027 1.00 94.00 118 ASP A CA 1
ATOM 867 C C . ASP A 1 118 ? -3.976 -7.195 9.618 1.00 94.00 118 ASP A C 1
ATOM 869 O O . ASP A 1 118 ? -5.164 -7.354 9.334 1.00 94.00 118 ASP A O 1
ATOM 873 N N . GLY A 1 119 ? -2.999 -7.390 8.737 1.00 91.56 119 GLY A N 1
ATOM 874 C CA . GLY A 1 119 ? -3.228 -7.822 7.362 1.00 91.56 119 GLY A CA 1
ATOM 875 C C . GLY A 1 119 ? -2.216 -8.851 6.869 1.00 91.56 119 GLY A C 1
ATOM 876 O O . GLY A 1 119 ? -1.211 -9.122 7.520 1.00 91.56 119 GLY A O 1
ATOM 877 N N . THR A 1 120 ? -2.467 -9.422 5.695 1.00 94.25 120 THR A N 1
ATOM 878 C CA . THR A 1 120 ? -1.503 -10.314 5.038 1.00 94.25 120 THR A CA 1
ATOM 879 C C . THR A 1 120 ? -0.338 -9.544 4.420 1.00 94.25 120 THR A C 1
ATOM 881 O O . THR A 1 120 ? -0.524 -8.479 3.828 1.00 94.25 120 THR A O 1
ATOM 884 N N . ASP A 1 121 ? 0.862 -10.121 4.521 1.00 93.50 121 ASP A N 1
ATOM 885 C CA . ASP A 1 121 ? 2.054 -9.634 3.827 1.00 93.50 121 ASP A CA 1
ATOM 886 C C . ASP A 1 121 ? 1.949 -9.922 2.329 1.00 93.50 121 ASP A C 1
ATOM 888 O O . ASP A 1 121 ? 1.801 -11.074 1.910 1.00 93.50 121 ASP A O 1
ATOM 892 N N . GLU A 1 122 ? 2.090 -8.883 1.510 1.00 96.56 122 GLU A N 1
ATOM 893 C CA . GLU A 1 122 ? 1.919 -9.011 0.068 1.00 96.56 122 GLU A CA 1
ATOM 894 C C . GLU A 1 122 ? 3.255 -9.098 -0.660 1.00 96.56 122 GLU A C 1
ATOM 896 O O . GLU A 1 122 ? 4.188 -8.334 -0.399 1.00 96.56 122 GLU A O 1
ATOM 901 N N . VAL A 1 123 ? 3.339 -10.038 -1.604 1.00 96.50 123 VAL A N 1
ATOM 902 C CA . VAL A 1 123 ? 4.555 -10.321 -2.371 1.00 96.50 123 VAL A CA 1
ATOM 903 C C . VAL A 1 123 ? 4.272 -10.215 -3.866 1.00 96.50 123 VAL A C 1
ATOM 905 O O . VAL A 1 123 ? 3.369 -10.866 -4.394 1.00 96.50 123 VAL A O 1
ATOM 908 N N . TRP A 1 124 ? 5.100 -9.447 -4.568 1.00 97.94 124 TRP A N 1
ATOM 909 C CA . TRP A 1 124 ? 5.139 -9.380 -6.027 1.00 97.94 124 TRP A CA 1
ATOM 910 C C . TRP A 1 124 ? 6.473 -9.907 -6.528 1.00 97.94 124 TRP A C 1
ATOM 912 O O . TRP A 1 124 ? 7.526 -9.493 -6.054 1.00 97.94 124 TRP A O 1
ATOM 922 N N . THR A 1 125 ? 6.447 -10.807 -7.509 1.00 97.44 125 THR A N 1
ATOM 923 C CA . THR A 1 125 ? 7.671 -11.288 -8.164 1.00 97.44 125 THR A CA 1
ATOM 924 C C . THR A 1 125 ? 7.890 -10.501 -9.446 1.00 97.44 125 THR A C 1
ATOM 926 O O . THR A 1 125 ? 7.097 -10.628 -10.377 1.00 97.44 125 THR A O 1
ATOM 929 N N . ALA A 1 126 ? 8.967 -9.717 -9.513 1.00 97.31 126 ALA A N 1
ATOM 930 C CA . ALA A 1 126 ? 9.323 -8.972 -10.711 1.00 97.31 126 ALA A CA 1
ATOM 931 C C . ALA A 1 126 ? 9.685 -9.948 -11.844 1.00 97.31 126 ALA A C 1
ATOM 933 O O . ALA A 1 126 ? 10.597 -10.766 -11.702 1.00 97.31 126 ALA A O 1
ATOM 934 N N . SER A 1 127 ? 8.964 -9.896 -12.964 1.00 97.44 127 SER A N 1
ATOM 935 C CA . SER A 1 127 ? 9.141 -10.823 -14.089 1.00 97.44 127 SER A CA 1
ATOM 936 C C . SER A 1 127 ? 8.894 -10.154 -15.436 1.00 97.44 127 SER A C 1
ATOM 938 O O . SER A 1 127 ? 7.793 -9.690 -15.713 1.00 97.44 127 SER A O 1
ATOM 940 N N . GLY A 1 128 ? 9.910 -10.126 -16.298 1.00 95.31 128 GLY A N 1
ATOM 941 C CA . GLY A 1 128 ? 9.862 -9.432 -17.592 1.00 95.31 128 GLY A CA 1
ATOM 942 C C . GLY A 1 128 ? 10.290 -7.960 -17.523 1.00 95.31 128 GLY A C 1
ATOM 943 O O . GLY A 1 128 ? 10.360 -7.304 -18.558 1.00 95.31 128 GLY A O 1
ATOM 944 N N . GLY A 1 129 ? 10.637 -7.475 -16.328 1.00 96.38 129 GLY A N 1
ATOM 945 C CA . GLY A 1 129 ? 11.130 -6.129 -16.050 1.00 96.38 129 GLY A CA 1
ATOM 946 C C . GLY A 1 129 ? 11.159 -5.859 -14.545 1.00 96.38 129 GLY A C 1
ATOM 947 O O . GLY A 1 129 ? 10.843 -6.744 -13.750 1.00 96.38 129 GLY A O 1
ATOM 948 N N . ASP A 1 130 ? 11.543 -4.643 -14.168 1.00 97.44 130 ASP A N 1
ATOM 949 C CA . ASP A 1 130 ? 11.616 -4.225 -12.767 1.00 97.44 130 ASP A CA 1
ATOM 950 C C . ASP A 1 130 ? 10.249 -3.737 -12.267 1.00 97.44 130 ASP A C 1
ATOM 952 O O . ASP A 1 130 ? 9.484 -3.103 -13.006 1.00 97.44 130 ASP A O 1
ATOM 956 N N . ILE A 1 131 ? 9.967 -3.980 -10.989 1.00 98.06 131 ILE A N 1
ATOM 957 C CA . ILE A 1 131 ? 8.875 -3.327 -10.267 1.00 98.06 131 ILE A CA 1
ATOM 958 C C . ILE A 1 131 ? 9.473 -2.158 -9.492 1.00 98.06 131 ILE A C 1
ATOM 960 O O . ILE A 1 131 ? 10.348 -2.347 -8.649 1.00 98.06 131 ILE A O 1
ATOM 964 N N . VAL A 1 132 ? 8.979 -0.953 -9.770 1.00 97.50 132 VAL A N 1
ATOM 965 C CA . VAL A 1 132 ? 9.341 0.281 -9.062 1.00 97.50 132 VAL A CA 1
ATOM 966 C C . VAL A 1 132 ? 8.088 0.835 -8.401 1.00 97.50 132 VAL A C 1
ATOM 968 O O . VAL A 1 132 ? 7.048 0.926 -9.059 1.00 97.50 132 VAL A O 1
ATOM 971 N N . ALA A 1 133 ? 8.180 1.205 -7.126 1.00 97.62 133 ALA A N 1
ATOM 972 C CA . ALA A 1 133 ? 7.096 1.818 -6.367 1.00 97.62 133 ALA A CA 1
ATOM 973 C C . ALA A 1 133 ? 7.639 2.677 -5.216 1.00 97.62 133 ALA A C 1
ATOM 975 O O . ALA A 1 133 ? 8.727 2.434 -4.702 1.00 97.62 133 ALA A O 1
ATOM 976 N N . ARG A 1 134 ? 6.857 3.668 -4.787 1.00 96.50 134 ARG A N 1
ATOM 977 C CA . ARG A 1 134 ? 7.121 4.482 -3.591 1.00 96.50 134 ARG A CA 1
ATOM 978 C C . ARG A 1 134 ? 6.095 4.258 -2.494 1.00 96.50 134 ARG A C 1
ATOM 980 O O . ARG A 1 134 ? 6.427 4.389 -1.320 1.00 96.50 134 ARG A O 1
ATOM 987 N N . PHE A 1 135 ? 4.862 3.936 -2.871 1.00 97.88 135 PHE A N 1
ATOM 988 C CA . PHE A 1 135 ? 3.767 3.783 -1.926 1.00 97.88 135 PHE A CA 1
ATOM 989 C C . PHE A 1 135 ? 3.117 2.412 -2.058 1.00 97.88 135 PHE A C 1
ATOM 991 O O . PHE A 1 135 ? 2.983 1.896 -3.171 1.00 97.88 135 PHE A O 1
ATOM 998 N N . ALA A 1 136 ? 2.651 1.880 -0.932 1.00 97.69 136 ALA A N 1
ATOM 999 C CA . ALA A 1 136 ? 1.615 0.856 -0.903 1.00 97.69 136 ALA A CA 1
ATOM 1000 C C . ALA A 1 136 ? 0.314 1.459 -0.369 1.00 97.69 136 ALA A C 1
ATOM 1002 O O . ALA A 1 136 ? 0.328 2.344 0.489 1.00 97.69 136 ALA A O 1
ATOM 1003 N N . VAL A 1 137 ? -0.812 0.996 -0.903 1.00 98.62 137 VAL A N 1
ATOM 1004 C CA . VAL A 1 137 ? -2.155 1.487 -0.578 1.00 98.62 137 VAL A CA 1
ATOM 1005 C C . VAL A 1 137 ? -3.054 0.304 -0.275 1.00 98.62 137 VAL A C 1
ATOM 1007 O O . VAL A 1 137 ? -3.160 -0.585 -1.116 1.00 98.62 137 VAL A O 1
ATOM 1010 N N . ILE A 1 138 ? -3.729 0.326 0.874 1.00 98.50 138 ILE A N 1
ATOM 1011 C CA . ILE A 1 138 ? -4.798 -0.619 1.212 1.00 98.50 138 ILE A CA 1
ATOM 1012 C C . ILE A 1 138 ? -6.139 0.060 0.943 1.00 98.50 138 ILE A C 1
ATOM 1014 O O . ILE A 1 138 ? -6.399 1.179 1.402 1.00 98.50 138 ILE A O 1
ATOM 1018 N N . TYR A 1 139 ? -6.989 -0.613 0.179 1.00 98.69 139 TYR A N 1
ATOM 1019 C CA . TYR A 1 139 ? -8.298 -0.107 -0.212 1.00 98.69 139 TYR A CA 1
ATOM 1020 C C . TYR A 1 139 ? -9.331 -1.229 -0.255 1.00 98.69 139 TYR A C 1
ATOM 1022 O O . TYR A 1 139 ? -9.002 -2.399 -0.471 1.00 98.69 139 TYR A O 1
ATOM 1030 N N . GLU A 1 140 ? -10.583 -0.846 -0.052 1.00 98.25 140 GLU A N 1
ATOM 1031 C CA . GLU A 1 140 ? -11.735 -1.722 -0.216 1.00 98.25 140 GLU A CA 1
ATOM 1032 C C . GLU A 1 140 ? -12.024 -1.896 -1.715 1.00 98.25 140 GLU A C 1
ATOM 1034 O O . GLU A 1 140 ? -12.024 -0.923 -2.480 1.00 98.25 140 GLU A O 1
ATOM 1039 N N . VAL A 1 141 ? -12.266 -3.122 -2.175 1.00 97.38 141 VAL A N 1
ATOM 1040 C CA . VAL A 1 141 ? -12.566 -3.391 -3.587 1.00 97.38 141 VAL A CA 1
ATOM 1041 C C . VAL A 1 141 ? -13.793 -2.597 -4.032 1.00 97.38 141 VAL A C 1
ATOM 1043 O O . VAL A 1 141 ? -14.860 -2.695 -3.446 1.00 97.38 141 VAL A O 1
ATOM 1046 N N . ALA A 1 142 ? -13.635 -1.837 -5.122 1.00 92.06 142 ALA A N 1
ATOM 1047 C CA . ALA A 1 142 ? -14.647 -0.914 -5.648 1.00 92.06 142 ALA A CA 1
ATOM 1048 C C . ALA A 1 142 ? -15.065 0.222 -4.685 1.00 92.06 142 ALA A C 1
ATOM 1050 O O . ALA A 1 142 ? -16.038 0.923 -4.969 1.00 92.06 142 ALA A O 1
ATOM 1051 N N . GLY A 1 143 ? -14.305 0.450 -3.610 1.00 94.38 143 GLY A N 1
ATOM 1052 C CA . GLY A 1 143 ? -14.627 1.401 -2.552 1.00 94.38 143 GLY A CA 1
ATOM 1053 C C . GLY A 1 143 ? -13.547 2.454 -2.290 1.00 94.38 143 GLY A C 1
ATOM 1054 O O . GLY A 1 143 ? -12.855 2.956 -3.194 1.00 94.38 143 GLY A O 1
ATOM 1055 N N . ASN A 1 144 ? -13.458 2.835 -1.017 1.00 97.38 144 ASN A N 1
ATOM 1056 C CA . ASN A 1 144 ? -12.596 3.908 -0.535 1.00 97.38 144 ASN A CA 1
ATOM 1057 C C . ASN A 1 144 ? -11.191 3.407 -0.167 1.00 97.38 144 ASN A C 1
ATOM 1059 O O . ASN A 1 144 ? -10.952 2.233 0.114 1.00 97.38 144 ASN A O 1
ATOM 1063 N N . VAL A 1 145 ? -10.241 4.338 -0.142 1.00 98.50 145 VAL A N 1
ATOM 1064 C CA . VAL A 1 145 ? -8.883 4.098 0.346 1.00 98.50 145 VAL A CA 1
ATOM 1065 C C . VAL A 1 145 ? -8.879 4.163 1.868 1.00 98.50 145 VAL A C 1
ATOM 1067 O O . VAL A 1 145 ? -9.178 5.213 2.443 1.00 98.50 145 VAL A O 1
ATOM 1070 N N . LEU A 1 146 ? -8.470 3.074 2.517 1.00 98.00 146 LEU A N 1
ATOM 1071 C CA . LEU A 1 146 ? -8.296 3.024 3.966 1.00 98.00 146 LEU A CA 1
ATOM 1072 C C . LEU A 1 146 ? -7.059 3.828 4.371 1.00 98.00 146 LEU A C 1
ATOM 1074 O O . LEU A 1 146 ? -7.147 4.846 5.065 1.00 98.00 146 LEU A O 1
ATOM 1078 N N . CYS A 1 147 ? -5.899 3.386 3.893 1.00 97.62 147 CYS A N 1
ATOM 1079 C CA . CYS A 1 147 ? -4.607 3.925 4.281 1.00 97.62 147 CYS A CA 1
ATOM 1080 C C . CYS A 1 147 ? -3.540 3.690 3.207 1.00 97.62 147 CYS A C 1
ATOM 1082 O O . CYS A 1 147 ? -3.716 2.924 2.258 1.00 97.62 147 CYS A O 1
ATOM 1084 N N . TYR A 1 148 ? -2.418 4.382 3.363 1.00 97.50 148 TYR A N 1
ATOM 1085 C CA . TYR A 1 148 ? -1.236 4.233 2.528 1.00 97.50 148 TYR A CA 1
ATOM 1086 C C . TYR A 1 148 ? 0.030 4.350 3.372 1.00 97.50 148 TYR A C 1
ATOM 1088 O O . TYR A 1 148 ? 0.016 4.948 4.447 1.00 97.50 148 TYR A O 1
ATOM 1096 N N . CYS A 1 149 ? 1.138 3.820 2.879 1.00 94.56 149 CYS A N 1
ATOM 1097 C CA . CYS A 1 149 ? 2.449 3.982 3.494 1.00 94.56 149 CYS A CA 1
ATOM 1098 C C . CYS A 1 149 ? 3.501 4.306 2.433 1.00 94.56 149 CYS A C 1
ATOM 1100 O O . CYS A 1 149 ? 3.317 4.040 1.243 1.00 94.56 149 CYS A O 1
ATOM 1102 N N . LEU A 1 150 ? 4.609 4.902 2.872 1.00 92.75 150 LEU A N 1
ATOM 1103 C CA . LEU A 1 150 ? 5.836 4.934 2.083 1.00 92.75 150 LEU A CA 1
ATOM 1104 C C . LEU A 1 150 ? 6.530 3.577 2.196 1.00 92.75 150 LEU A C 1
ATOM 1106 O O . LEU A 1 150 ? 6.567 3.009 3.280 1.00 92.75 150 LEU A O 1
ATOM 1110 N N . LEU A 1 151 ? 7.111 3.081 1.109 1.00 91.31 151 LEU A N 1
ATOM 1111 C CA . LEU A 1 151 ? 7.898 1.842 1.117 1.00 91.31 151 LEU A CA 1
ATOM 1112 C C . LEU A 1 151 ? 9.328 2.044 1.652 1.00 91.31 151 LEU A C 1
ATOM 1114 O O . LEU A 1 151 ? 10.001 1.071 1.982 1.00 91.31 151 LEU A O 1
ATOM 1118 N N . ASP A 1 152 ? 9.764 3.301 1.729 1.00 84.62 152 ASP A N 1
ATOM 1119 C CA . ASP A 1 152 ? 11.057 3.755 2.237 1.00 84.62 152 ASP A CA 1
ATOM 1120 C C . ASP A 1 152 ? 10.842 5.033 3.068 1.00 84.62 152 ASP A C 1
ATOM 1122 O O . ASP A 1 152 ? 10.093 5.927 2.663 1.00 84.62 152 ASP A O 1
ATOM 1126 N N . ASP A 1 153 ? 11.456 5.121 4.244 1.00 72.69 153 ASP A N 1
ATOM 1127 C CA . ASP A 1 153 ? 11.265 6.226 5.192 1.00 72.69 153 ASP A CA 1
ATOM 1128 C C . ASP A 1 153 ? 12.027 7.512 4.801 1.00 72.69 153 ASP A C 1
ATOM 1130 O O . ASP A 1 153 ? 11.721 8.594 5.316 1.00 72.69 153 ASP A O 1
ATOM 1134 N N . THR A 1 154 ? 12.944 7.423 3.830 1.00 76.81 154 THR A N 1
ATOM 1135 C CA . THR A 1 154 ? 13.639 8.544 3.176 1.00 76.81 154 THR A CA 1
ATOM 1136 C C . THR A 1 154 ? 12.999 8.923 1.829 1.00 76.81 154 THR A C 1
ATOM 1138 O O . THR A 1 154 ? 13.647 9.459 0.926 1.00 76.81 154 THR A O 1
ATOM 1141 N N . PRO A 1 155 ? 11.661 8.840 1.771 1.00 80.62 155 PRO A N 1
ATOM 1142 C CA . PRO A 1 155 ? 10.806 8.644 0.586 1.00 80.62 155 PRO A CA 1
ATOM 1143 C C . PRO A 1 155 ? 11.496 8.285 -0.745 1.00 80.62 155 PRO A C 1
ATOM 1145 O O . PRO A 1 155 ? 11.204 8.903 -1.777 1.00 80.62 155 PRO A O 1
ATOM 1148 N N . ALA A 1 156 ? 12.395 7.298 -0.761 1.00 88.81 156 ALA A N 1
ATOM 1149 C CA . ALA A 1 156 ? 13.002 6.815 -1.999 1.00 88.81 156 ALA A CA 1
ATOM 1150 C C . ALA A 1 156 ? 12.069 5.863 -2.772 1.00 88.81 156 ALA A C 1
ATOM 1152 O O . ALA A 1 156 ? 11.106 5.315 -2.237 1.00 88.81 156 ALA A O 1
ATOM 1153 N N . ASP A 1 157 ? 12.362 5.659 -4.059 1.00 94.38 157 ASP A N 1
ATOM 1154 C CA . ASP A 1 157 ? 11.700 4.610 -4.838 1.00 94.38 157 ASP A CA 1
ATOM 1155 C C . ASP A 1 157 ? 12.318 3.255 -4.494 1.00 94.38 157 ASP A C 1
ATOM 1157 O O . ASP A 1 157 ? 13.532 3.058 -4.595 1.00 94.38 157 ASP A O 1
ATOM 1161 N N . VAL A 1 158 ? 11.471 2.297 -4.134 1.00 94.62 158 VAL A N 1
ATOM 1162 C CA . VAL A 1 158 ? 11.858 0.903 -3.948 1.00 94.62 158 VAL A CA 1
ATOM 1163 C C . VAL A 1 158 ? 11.773 0.199 -5.293 1.00 94.62 158 VAL A C 1
ATOM 1165 O O . VAL A 1 158 ? 10.765 0.276 -5.994 1.00 94.62 158 VAL A O 1
ATOM 1168 N N . THR A 1 159 ? 12.855 -0.487 -5.657 1.00 95.56 159 THR A N 1
ATOM 1169 C CA . THR A 1 159 ? 12.961 -1.234 -6.913 1.00 95.56 159 THR A CA 1
ATOM 1170 C C . THR A 1 159 ? 13.245 -2.702 -6.625 1.00 95.56 159 THR A C 1
ATOM 1172 O O . THR A 1 159 ? 14.302 -3.034 -6.085 1.00 95.56 159 THR A O 1
ATOM 1175 N N . ALA A 1 160 ? 12.327 -3.580 -7.023 1.00 96.06 160 ALA A N 1
ATOM 1176 C CA . ALA A 1 160 ? 12.606 -4.999 -7.182 1.00 96.06 160 ALA A CA 1
ATOM 1177 C C . ALA A 1 160 ? 13.015 -5.248 -8.631 1.00 96.06 160 ALA A C 1
ATOM 1179 O O . ALA A 1 160 ? 12.213 -5.104 -9.555 1.00 96.06 160 ALA A O 1
ATOM 1180 N N . THR A 1 161 ? 14.284 -5.595 -8.825 1.00 96.56 161 THR A N 1
ATOM 1181 C CA . THR A 1 161 ? 14.800 -5.899 -10.157 1.00 96.56 161 THR A CA 1
ATOM 1182 C C . THR A 1 161 ? 14.268 -7.238 -10.660 1.00 96.56 161 THR A C 1
ATOM 1184 O O . THR A 1 161 ? 13.960 -8.125 -9.861 1.00 96.56 161 THR A O 1
ATOM 1187 N N . ASN A 1 162 ? 14.175 -7.401 -11.980 1.00 95.12 162 ASN A N 1
ATOM 1188 C CA . ASN A 1 162 ? 13.679 -8.621 -12.619 1.00 95.12 162 ASN A CA 1
ATOM 1189 C C . ASN A 1 162 ? 14.287 -9.902 -12.007 1.00 95.12 162 ASN A C 1
ATOM 1191 O O . ASN A 1 162 ? 15.508 -10.045 -11.916 1.00 95.12 162 ASN A O 1
ATOM 1195 N N . GLY A 1 163 ? 13.426 -10.846 -11.626 1.00 93.25 163 GLY A N 1
ATOM 1196 C CA . GLY A 1 163 ? 13.783 -12.096 -10.952 1.00 93.25 163 GLY A CA 1
ATOM 1197 C C . GLY A 1 163 ? 13.770 -12.032 -9.420 1.00 93.25 163 GLY A C 1
ATOM 1198 O O . GLY A 1 163 ? 13.879 -13.080 -8.789 1.00 93.25 163 GLY A O 1
ATOM 1199 N N . ASN A 1 164 ? 13.612 -10.849 -8.820 1.00 94.56 164 ASN A N 1
ATOM 1200 C CA . ASN A 1 164 ? 13.496 -10.672 -7.371 1.00 94.56 164 ASN A CA 1
ATOM 1201 C C . ASN A 1 164 ? 12.056 -10.375 -6.943 1.00 94.56 164 ASN A C 1
ATOM 1203 O O . ASN A 1 164 ? 11.197 -10.023 -7.752 1.00 94.56 164 ASN A O 1
ATOM 1207 N N . THR A 1 165 ? 11.798 -10.496 -5.644 1.00 95.00 165 THR A N 1
ATOM 1208 C CA . THR A 1 165 ? 10.501 -10.183 -5.044 1.00 95.00 165 THR A CA 1
ATOM 1209 C C . THR A 1 165 ? 10.504 -8.814 -4.375 1.00 95.00 165 THR A C 1
ATOM 1211 O O . THR A 1 165 ? 11.462 -8.449 -3.693 1.00 95.00 165 THR A O 1
ATOM 1214 N N . LEU A 1 166 ? 9.405 -8.079 -4.525 1.00 95.00 166 LEU A N 1
ATOM 1215 C CA . LEU A 1 166 ? 9.036 -6.971 -3.654 1.00 95.00 166 LEU A CA 1
ATOM 1216 C C . LEU A 1 166 ? 8.040 -7.503 -2.626 1.00 95.00 166 LEU A C 1
ATOM 1218 O O . LEU A 1 166 ? 6.972 -7.973 -3.008 1.00 95.00 166 LEU A O 1
ATOM 1222 N N . THR A 1 167 ? 8.382 -7.408 -1.345 1.00 94.88 167 THR A N 1
ATOM 1223 C CA . THR A 1 167 ? 7.488 -7.775 -0.242 1.00 94.88 167 THR A CA 1
ATOM 1224 C C . THR A 1 167 ? 7.120 -6.527 0.542 1.00 94.88 167 THR A C 1
ATOM 1226 O O . THR A 1 167 ? 8.007 -5.796 0.983 1.00 94.88 167 THR A O 1
ATOM 1229 N N . VAL A 1 168 ? 5.825 -6.300 0.740 1.00 93.69 168 VAL A N 1
ATOM 1230 C CA . VAL A 1 168 ? 5.309 -5.315 1.692 1.00 93.69 168 VAL A CA 1
ATOM 1231 C C . VAL A 1 168 ? 4.810 -6.084 2.904 1.00 93.69 168 VAL A C 1
ATOM 1233 O O . VAL A 1 168 ? 3.716 -6.641 2.885 1.00 93.69 168 VAL A O 1
ATOM 1236 N N . ALA A 1 169 ? 5.654 -6.137 3.933 1.00 90.44 169 ALA A N 1
ATOM 1237 C CA . ALA A 1 169 ? 5.316 -6.779 5.193 1.00 90.44 169 ALA A CA 1
ATOM 1238 C C . ALA A 1 169 ? 4.599 -5.790 6.119 1.00 90.44 169 ALA A C 1
ATOM 1240 O O . ALA A 1 169 ? 5.095 -4.679 6.350 1.00 90.44 169 ALA A O 1
ATOM 1241 N N . ILE A 1 170 ? 3.448 -6.186 6.652 1.00 86.50 170 ILE A N 1
ATOM 1242 C CA . ILE A 1 170 ? 2.742 -5.439 7.687 1.00 86.50 170 ILE A CA 1
ATOM 1243 C C . ILE A 1 170 ? 3.467 -5.680 9.014 1.00 86.50 170 ILE A C 1
ATOM 1245 O O . ILE A 1 170 ? 3.986 -6.756 9.307 1.00 86.50 170 ILE A O 1
ATOM 1249 N N . ASN A 1 171 ? 3.605 -4.620 9.809 1.00 84.62 171 ASN A N 1
ATOM 1250 C CA . ASN A 1 171 ? 4.280 -4.731 11.094 1.00 84.62 171 ASN A CA 1
ATOM 1251 C C . ASN A 1 171 ? 3.488 -5.663 12.021 1.00 84.62 171 ASN A C 1
ATOM 1253 O O . ASN A 1 171 ? 2.269 -5.614 12.029 1.00 84.62 171 ASN A O 1
ATOM 1257 N N . VAL A 1 172 ? 4.169 -6.403 12.900 1.00 77.44 172 VAL A N 1
ATOM 1258 C CA . VAL A 1 172 ? 3.515 -7.244 13.927 1.00 77.44 172 VAL A CA 1
ATOM 1259 C C . VAL A 1 172 ? 2.570 -6.466 14.860 1.00 77.44 172 VAL A C 1
ATOM 1261 O O . VAL A 1 172 ? 1.715 -7.045 15.521 1.00 77.44 172 VAL A O 1
ATOM 1264 N N . SER A 1 173 ? 2.716 -5.142 14.928 1.00 81.62 173 SER A N 1
ATOM 1265 C CA . SER A 1 173 ? 1.797 -4.242 15.637 1.00 81.62 173 SER A CA 1
ATOM 1266 C C . SER A 1 173 ? 0.502 -3.960 14.856 1.00 81.62 173 SER A C 1
ATOM 1268 O O . SER A 1 173 ? -0.322 -3.171 15.316 1.00 81.62 173 SER A O 1
ATOM 1270 N N . GLY A 1 174 ? 0.334 -4.580 13.689 1.00 88.00 174 GLY A N 1
ATOM 1271 C CA . GLY A 1 174 ? -0.774 -4.408 12.766 1.00 88.00 174 GLY A CA 1
ATOM 1272 C C . GLY A 1 174 ? -0.645 -3.193 11.848 1.00 88.00 174 GLY A C 1
ATOM 1273 O O . GLY A 1 174 ? 0.322 -2.423 11.876 1.00 88.00 174 GLY A O 1
ATOM 1274 N N . VAL A 1 175 ? -1.687 -3.005 11.040 1.00 91.75 175 VAL A N 1
ATOM 1275 C CA . VAL A 1 175 ? -1.949 -1.790 10.263 1.00 91.75 175 VAL A CA 1
ATOM 1276 C C . VAL A 1 175 ? -2.269 -0.630 11.208 1.00 91.75 175 VAL A C 1
ATOM 1278 O O . VAL A 1 175 ? -1.739 0.468 11.042 1.00 91.75 175 VAL A O 1
ATOM 1281 N N . PHE A 1 176 ? -3.127 -0.870 12.204 1.00 92.31 176 PHE A N 1
ATOM 1282 C CA . PHE A 1 176 ? -3.467 0.094 13.249 1.00 92.31 176 PHE A CA 1
ATOM 1283 C C . PHE A 1 176 ? -4.060 -0.585 14.487 1.00 92.31 176 PHE A C 1
ATOM 1285 O O . PHE A 1 176 ? -4.442 -1.753 14.461 1.00 92.31 176 PHE A O 1
ATOM 1292 N N . THR A 1 177 ? -4.180 0.183 15.569 1.00 92.56 177 THR A N 1
ATOM 1293 C CA . THR A 1 177 ? -4.895 -0.227 16.780 1.00 92.56 177 THR A CA 1
ATOM 1294 C C . THR A 1 177 ? -5.954 0.807 17.146 1.00 92.56 177 THR A C 1
ATOM 1296 O O . THR A 1 177 ? -5.794 1.998 16.869 1.00 92.56 177 THR A O 1
ATOM 1299 N N . LEU A 1 178 ? -7.038 0.349 17.763 1.00 90.56 178 LEU A N 1
ATOM 1300 C CA . LEU A 1 178 ? -8.076 1.183 18.354 1.00 90.56 178 LEU A CA 1
ATOM 1301 C C . LEU A 1 178 ? -8.239 0.781 19.820 1.00 90.56 178 LEU A C 1
ATOM 1303 O O . LEU A 1 178 ? -8.409 -0.400 20.116 1.00 90.56 178 LEU A O 1
ATOM 1307 N N . ALA A 1 179 ? -8.152 1.751 20.725 1.00 88.69 179 ALA A N 1
ATOM 1308 C CA . ALA A 1 179 ? -8.221 1.561 22.173 1.00 88.69 179 ALA A CA 1
ATOM 1309 C C . ALA A 1 179 ? -9.166 2.582 22.811 1.00 88.69 179 ALA A C 1
ATOM 1311 O O . ALA A 1 179 ? -9.315 3.680 22.222 1.00 88.69 179 ALA A O 1
#